Protein AF-A0A847JEJ7-F1 (afdb_monomer_lite)

Sequence (99 aa):
PGFLRLAVASLPLPWLACELGWFVAEYGRQPWAIDGILPTGLAASALSVPQLLFTLGGFVLFYSSLLVVDVVLMRKYVVMGPVKALALDTTAAALAPAE

Foldseek 3Di:
DVVVVVVVVCVCVVVVVVVVVVCCVVVVQPQDPPRPPHGVVRPDDPDDPVVVCVVVVVVCVVVVVVVVVVVVVVVVDVVCDDCNVVVPDVVVVVPPDDD

Structure (mmCIF, N/CA/C/O backbone):
data_AF-A0A847JEJ7-F1
#
_entry.id   AF-A0A847JEJ7-F1
#
loop_
_atom_site.group_PDB
_atom_site.id
_atom_site.type_symbol
_atom_site.label_atom_id
_atom_site.label_alt_id
_atom_site.label_comp_id
_atom_site.label_asym_id
_atom_site.label_entity_id
_atom_site.label_seq_id
_atom_site.pdbx_PDB_ins_code
_atom_site.Cartn_x
_atom_site.Cartn_y
_atom_site.Cartn_z
_atom_site.occupancy
_atom_site.B_iso_or_equiv
_atom_site.auth_seq_id
_atom_site.auth_comp_id
_atom_site.auth_asym_id
_atom_site.auth_atom_id
_atom_site.pdbx_PDB_model_num
ATOM 1 N N . PRO A 1 1 ? -19.371 -16.050 21.085 1.00 72.00 1 PRO A N 1
ATOM 2 C CA . PRO A 1 1 ? -18.127 -15.237 21.149 1.00 72.00 1 PRO A CA 1
ATOM 3 C C . PRO A 1 1 ? -17.113 -15.471 20.007 1.00 72.00 1 PRO A C 1
ATOM 5 O O . PRO A 1 1 ? -16.433 -14.521 19.638 1.00 72.00 1 PRO A O 1
ATOM 8 N N . GLY A 1 2 ? -16.990 -16.687 19.448 1.00 92.44 2 GLY A N 1
ATOM 9 C CA . GLY A 1 2 ? -16.013 -16.981 18.381 1.00 92.44 2 GLY A CA 1
ATOM 10 C C . GLY A 1 2 ? -16.248 -16.198 17.084 1.00 92.44 2 GLY A C 1
ATOM 11 O O . GLY A 1 2 ? -15.321 -15.584 16.569 1.00 92.44 2 GLY A O 1
ATOM 12 N N . PHE A 1 3 ? -17.502 -16.129 16.626 1.00 93.75 3 PHE A N 1
ATOM 13 C CA . PHE A 1 3 ? -17.887 -15.401 15.410 1.00 93.75 3 PHE A CA 1
ATOM 14 C C . PHE A 1 3 ? -17.500 -13.912 15.440 1.00 93.75 3 PHE A C 1
ATOM 16 O O . PHE A 1 3 ? -16.883 -13.423 14.504 1.00 93.75 3 PHE A O 1
ATOM 23 N N . LEU A 1 4 ? -17.776 -13.201 16.541 1.00 92.88 4 LEU A N 1
ATOM 24 C CA . LEU A 1 4 ? -17.438 -11.775 16.671 1.00 92.88 4 LEU A CA 1
ATOM 25 C C . LEU A 1 4 ? -15.925 -11.518 16.625 1.00 92.88 4 LEU A C 1
ATOM 27 O O . LEU A 1 4 ? -15.480 -10.533 16.044 1.00 92.88 4 LEU A O 1
ATOM 31 N N . ARG A 1 5 ? -15.120 -12.418 17.202 1.00 91.31 5 ARG A N 1
ATOM 32 C CA . ARG A 1 5 ? -13.654 -12.322 17.139 1.00 91.31 5 ARG A CA 1
ATOM 33 C C . ARG A 1 5 ? -13.135 -12.588 15.726 1.00 91.31 5 ARG A C 1
ATOM 35 O O . ARG A 1 5 ? -12.239 -11.883 15.277 1.00 91.31 5 ARG A O 1
ATOM 42 N N . LEU A 1 6 ? -13.727 -13.557 15.026 1.00 94.38 6 LEU A N 1
ATOM 43 C CA . LEU A 1 6 ? -13.451 -13.834 13.613 1.00 94.38 6 LEU A CA 1
ATOM 44 C C . LEU A 1 6 ? -13.809 -12.647 12.716 1.00 94.38 6 LEU A C 1
ATOM 46 O O . LEU A 1 6 ? -13.007 -12.277 11.867 1.00 94.38 6 LEU A O 1
ATOM 50 N N . ALA A 1 7 ? -14.958 -12.009 12.940 1.00 92.94 7 ALA A N 1
ATOM 51 C CA . ALA A 1 7 ? -15.374 -10.836 12.178 1.00 92.94 7 ALA A CA 1
ATOM 52 C C . ALA A 1 7 ? -14.360 -9.685 12.313 1.00 92.94 7 ALA A C 1
ATOM 54 O O . ALA A 1 7 ? -13.931 -9.120 11.310 1.00 92.94 7 ALA A O 1
ATOM 55 N N . VAL A 1 8 ? -13.884 -9.395 13.527 1.00 90.88 8 VAL A N 1
ATOM 56 C CA . VAL A 1 8 ? -12.845 -8.369 13.736 1.00 90.88 8 VAL A CA 1
ATOM 57 C C . VAL A 1 8 ? -11.507 -8.780 13.112 1.00 90.88 8 VAL A C 1
ATOM 59 O O . VAL A 1 8 ? -10.843 -7.959 12.485 1.00 90.88 8 VAL A O 1
ATOM 62 N N . ALA A 1 9 ? -11.118 -10.051 13.226 1.00 92.62 9 ALA A N 1
ATOM 63 C CA . ALA A 1 9 ? -9.898 -10.558 12.598 1.00 92.62 9 ALA A CA 1
ATOM 64 C C . ALA A 1 9 ? -9.971 -10.579 11.058 1.00 92.62 9 ALA A C 1
ATOM 66 O O . ALA A 1 9 ? -8.931 -10.616 10.408 1.00 92.62 9 ALA A O 1
ATOM 67 N N . SER A 1 10 ? -11.175 -10.541 10.475 1.00 94.62 10 SER A N 1
ATOM 68 C CA . SER A 1 10 ? -11.389 -10.566 9.023 1.00 94.62 10 SER A CA 1
ATOM 69 C C . SER A 1 10 ? -11.243 -9.207 8.333 1.00 94.62 10 SER A C 1
ATOM 71 O O . SER A 1 10 ? -11.155 -9.167 7.112 1.00 94.62 10 SER A O 1
ATOM 73 N N . LEU A 1 11 ? -11.153 -8.101 9.082 1.00 92.44 11 LEU A N 1
ATOM 74 C CA . LEU A 1 11 ? -11.024 -6.744 8.532 1.00 92.44 11 LEU A CA 1
ATOM 75 C C . LEU A 1 11 ? -9.912 -6.546 7.472 1.00 92.44 11 LEU A C 1
ATOM 77 O O . LEU A 1 11 ? -10.172 -5.828 6.508 1.00 92.44 11 LEU A O 1
ATOM 81 N N . PRO A 1 12 ? -8.710 -7.155 7.570 1.00 93.69 12 PRO A N 1
ATOM 82 C CA . PRO A 1 12 ? -7.686 -7.021 6.530 1.00 93.69 12 PRO A CA 1
ATOM 83 C C . PRO A 1 12 ? -7.909 -7.928 5.306 1.00 93.69 12 PRO A C 1
ATOM 85 O O . PRO A 1 12 ? -7.259 -7.726 4.282 1.00 93.69 12 PRO A O 1
ATOM 88 N N . LEU A 1 13 ? -8.799 -8.926 5.373 1.00 95.81 13 LEU A N 1
ATOM 89 C CA . LEU A 1 13 ? -8.974 -9.904 4.289 1.00 95.81 13 LEU A CA 1
ATOM 90 C C . LEU A 1 13 ? -9.474 -9.286 2.975 1.00 95.81 13 LEU A C 1
ATOM 92 O O . LEU A 1 13 ? -8.906 -9.633 1.940 1.00 95.81 13 LEU A O 1
ATOM 96 N N . PRO A 1 14 ? -10.470 -8.375 2.960 1.00 96.12 14 PRO A N 1
ATOM 97 C CA . PRO A 1 14 ? -10.909 -7.742 1.719 1.00 96.12 14 PRO A CA 1
ATOM 98 C C . PRO A 1 14 ? -9.785 -6.966 1.028 1.00 96.12 14 PRO A C 1
ATOM 100 O O . PRO A 1 14 ? -9.648 -7.056 -0.186 1.00 96.12 14 PRO A O 1
ATOM 103 N N . TRP A 1 15 ? -8.943 -6.268 1.797 1.00 94.69 15 TRP A N 1
ATOM 104 C CA . TRP A 1 15 ? -7.780 -5.554 1.262 1.00 94.69 15 TRP A CA 1
ATOM 105 C C . TRP A 1 15 ? -6.806 -6.512 0.579 1.00 94.69 15 TRP A C 1
ATOM 107 O O . TRP A 1 15 ? -6.471 -6.318 -0.585 1.00 94.69 15 TRP A O 1
ATOM 117 N N . LEU A 1 16 ? -6.414 -7.588 1.266 1.00 96.31 16 LEU A N 1
ATOM 118 C CA . LEU A 1 16 ? -5.514 -8.592 0.694 1.00 96.31 16 LEU A CA 1
ATOM 119 C C . LEU A 1 16 ? -6.104 -9.254 -0.557 1.00 96.31 16 LEU A C 1
ATOM 121 O O . LEU A 1 16 ? -5.392 -9.454 -1.535 1.00 96.31 16 LEU A O 1
ATOM 125 N N . ALA A 1 17 ? -7.398 -9.574 -0.547 1.00 97.00 17 ALA A N 1
ATOM 126 C CA . ALA A 1 17 ? -8.069 -10.167 -1.698 1.00 97.00 17 ALA A CA 1
ATOM 127 C C . ALA A 1 17 ? -8.071 -9.225 -2.912 1.00 97.00 17 ALA A C 1
ATOM 129 O O . ALA A 1 17 ? -7.813 -9.675 -4.028 1.00 97.00 17 ALA A O 1
ATOM 130 N N . CYS A 1 18 ? -8.311 -7.927 -2.700 1.00 97.12 18 CYS A N 1
ATOM 131 C CA . CYS A 1 18 ? -8.254 -6.923 -3.760 1.00 97.12 18 CYS A CA 1
ATOM 132 C C . CYS A 1 18 ? -6.844 -6.797 -4.354 1.00 97.12 18 CYS A C 1
ATOM 134 O O . CYS A 1 18 ? -6.702 -6.875 -5.571 1.00 97.12 18 CYS A O 1
ATOM 136 N N . GLU A 1 19 ? -5.811 -6.656 -3.519 1.00 96.94 19 GLU A N 1
ATOM 137 C CA . GLU A 1 19 ? -4.419 -6.527 -3.982 1.00 96.94 19 GLU A CA 1
ATOM 138 C C . GLU A 1 19 ? -3.954 -7.768 -4.755 1.00 96.94 19 GLU A C 1
ATOM 140 O O . GLU A 1 19 ? -3.347 -7.663 -5.820 1.00 96.94 19 GLU A O 1
ATOM 145 N N . LEU A 1 20 ? -4.293 -8.964 -4.263 1.00 97.06 20 LEU A N 1
ATOM 146 C CA . LEU A 1 20 ? -3.981 -10.215 -4.955 1.00 97.06 20 LEU A CA 1
ATOM 147 C C . LEU A 1 20 ? -4.760 -10.356 -6.267 1.00 97.06 20 LEU A C 1
ATOM 149 O O . LEU A 1 20 ? -4.204 -10.836 -7.254 1.00 97.06 20 LEU A O 1
ATOM 153 N N . GLY A 1 21 ? -6.023 -9.926 -6.303 1.00 97.44 21 GLY A N 1
ATOM 154 C CA . GLY A 1 21 ? -6.825 -9.902 -7.526 1.00 97.44 21 GLY A CA 1
ATOM 155 C C . GLY A 1 21 ? -6.209 -9.001 -8.597 1.00 97.44 21 GLY A C 1
ATOM 156 O O . GLY A 1 21 ? -6.041 -9.433 -9.738 1.00 97.44 21 GLY A O 1
ATOM 157 N N . TRP A 1 22 ? -5.797 -7.790 -8.214 1.00 97.44 22 TRP A N 1
ATOM 158 C CA . TRP A 1 22 ? -5.067 -6.875 -9.093 1.00 97.44 22 TRP A CA 1
ATOM 159 C C . TRP A 1 22 ? -3.727 -7.450 -9.539 1.00 97.44 22 TRP A C 1
ATOM 161 O O . TRP A 1 22 ? -3.407 -7.383 -10.722 1.00 97.44 22 TRP A O 1
ATOM 171 N N . PHE A 1 23 ? -2.969 -8.079 -8.638 1.00 96.50 23 PHE A N 1
ATOM 172 C CA . PHE A 1 23 ? -1.709 -8.724 -8.997 1.00 96.50 23 PHE A CA 1
ATOM 173 C C . PHE A 1 23 ? -1.907 -9.810 -10.059 1.00 96.50 23 PHE A C 1
ATOM 175 O O . PHE A 1 23 ? -1.187 -9.828 -11.053 1.00 96.50 23 PHE A O 1
ATOM 182 N N . VAL A 1 24 ? -2.897 -10.692 -9.888 1.00 97.19 24 VAL A N 1
ATOM 183 C CA . VAL A 1 24 ? -3.205 -11.740 -10.873 1.00 97.19 24 VAL A CA 1
ATOM 184 C C . VAL A 1 24 ? -3.613 -11.129 -12.216 1.00 97.19 24 VAL A C 1
ATOM 186 O O . VAL A 1 24 ? -3.147 -11.597 -13.255 1.00 97.19 24 VAL A O 1
ATOM 189 N N . ALA A 1 25 ? -4.433 -10.076 -12.210 1.00 95.50 25 ALA A N 1
ATOM 190 C CA . ALA A 1 25 ? -4.882 -9.408 -13.429 1.00 95.50 25 ALA A CA 1
ATOM 191 C C . ALA A 1 25 ? -3.737 -8.699 -14.177 1.00 95.50 25 ALA A C 1
ATOM 193 O O . ALA A 1 25 ? -3.584 -8.873 -15.386 1.00 95.50 25 ALA A O 1
ATOM 194 N N . GLU A 1 26 ? -2.907 -7.933 -13.467 1.00 95.44 26 GLU A N 1
ATOM 195 C CA . GLU A 1 26 ? -1.830 -7.137 -14.065 1.00 95.44 26 GLU A CA 1
ATOM 196 C C . GLU A 1 26 ? -0.623 -7.992 -14.445 1.00 95.44 26 GLU A C 1
ATOM 198 O O . GLU A 1 26 ? -0.069 -7.863 -15.540 1.00 95.44 26 GLU A O 1
ATOM 203 N N . TYR A 1 27 ? -0.214 -8.900 -13.558 1.00 94.31 27 TYR A N 1
ATOM 204 C CA . TYR A 1 27 ? 0.919 -9.775 -13.826 1.00 94.31 27 TYR A CA 1
ATOM 205 C C . TYR A 1 27 ? 0.574 -10.844 -14.865 1.00 94.31 27 TYR A C 1
ATOM 207 O O . TYR A 1 27 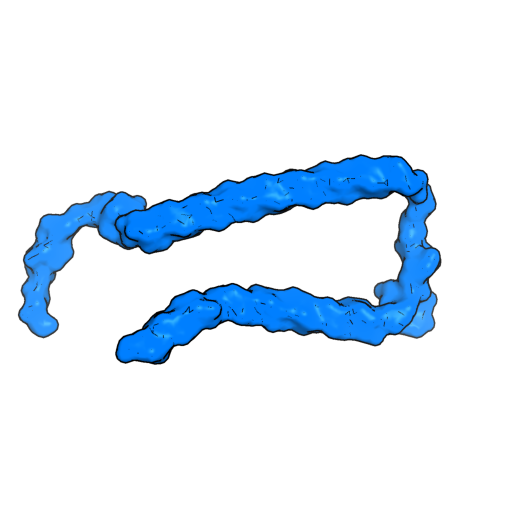? 1.416 -11.176 -15.695 1.00 94.31 27 TYR A O 1
ATOM 215 N N . GLY A 1 28 ? -0.671 -11.330 -14.894 1.00 93.81 28 GLY A N 1
ATOM 216 C CA . GLY A 1 28 ? -1.141 -12.281 -15.907 1.00 93.81 28 GLY A CA 1
ATOM 217 C C . GLY A 1 28 ? -1.093 -11.738 -17.339 1.00 93.81 28 GLY A C 1
ATOM 218 O O . GLY A 1 28 ? -1.087 -12.514 -18.289 1.00 93.81 28 GLY A O 1
ATOM 219 N N . ARG A 1 29 ? -1.016 -10.413 -17.497 1.00 94.75 29 ARG A N 1
ATOM 220 C CA . ARG A 1 29 ? -0.905 -9.733 -18.790 1.00 94.75 29 ARG A CA 1
ATOM 221 C C . ARG A 1 29 ? 0.540 -9.529 -19.251 1.00 94.75 29 ARG A C 1
ATOM 223 O O . ARG A 1 29 ? 0.771 -9.157 -20.400 1.00 94.75 29 ARG A O 1
ATOM 230 N N . GLN A 1 30 ? 1.527 -9.780 -18.388 1.00 94.88 30 GLN A N 1
ATOM 231 C CA . GLN A 1 30 ? 2.933 -9.789 -18.796 1.00 94.88 30 GLN A CA 1
ATOM 232 C C . GLN A 1 30 ? 3.149 -10.873 -19.871 1.00 94.88 30 GLN A C 1
ATOM 234 O O . GLN A 1 30 ? 2.616 -11.974 -19.731 1.00 94.88 30 GLN A O 1
ATOM 239 N N . PRO A 1 31 ? 3.911 -10.604 -20.952 1.00 93.69 31 PRO A N 1
ATOM 240 C CA . PRO A 1 31 ? 4.856 -9.497 -21.148 1.00 93.69 31 PRO A CA 1
ATOM 241 C C . PRO A 1 31 ? 4.281 -8.263 -21.878 1.00 93.69 31 PRO A C 1
ATOM 243 O O . PRO A 1 31 ? 5.040 -7.481 -22.456 1.00 93.69 31 PRO A O 1
ATOM 246 N N . TRP A 1 32 ? 2.961 -8.070 -21.901 1.00 94.19 32 TRP A N 1
ATOM 247 C CA . TRP A 1 32 ? 2.309 -7.034 -22.706 1.00 94.19 32 TRP A CA 1
ATOM 248 C C . TRP A 1 32 ? 1.848 -5.831 -21.875 1.00 94.19 32 TRP A C 1
ATOM 250 O O . TRP A 1 32 ? 1.113 -5.965 -20.902 1.00 94.19 32 TRP A O 1
ATOM 260 N N . ALA A 1 33 ? 2.249 -4.626 -22.293 1.00 92.25 33 ALA A N 1
ATOM 261 C CA . ALA A 1 33 ? 1.714 -3.353 -21.805 1.00 92.25 33 ALA A CA 1
ATOM 262 C C . ALA A 1 33 ? 0.409 -2.973 -22.512 1.00 92.25 33 ALA A C 1
ATOM 264 O O . ALA A 1 33 ? -0.455 -2.354 -21.893 1.00 92.25 33 ALA A O 1
ATOM 265 N N . ILE A 1 34 ? 0.224 -3.405 -23.760 1.00 91.06 34 ILE A N 1
ATOM 266 C CA . ILE A 1 34 ? -1.059 -3.471 -24.474 1.00 91.06 34 ILE A CA 1
ATOM 267 C C . ILE A 1 34 ? -1.072 -4.819 -25.188 1.00 91.06 34 ILE A C 1
ATOM 269 O O . ILE A 1 34 ? -0.126 -5.117 -25.921 1.00 91.06 34 ILE A O 1
ATOM 273 N N . ASP A 1 35 ? -2.100 -5.628 -24.938 1.00 90.44 35 ASP A N 1
ATOM 274 C CA . ASP A 1 35 ? -2.159 -7.007 -25.426 1.00 90.44 35 ASP A CA 1
ATOM 275 C C . ASP A 1 35 ? -2.002 -7.076 -26.952 1.00 90.44 35 ASP A C 1
ATOM 277 O O . ASP A 1 35 ? -2.644 -6.325 -27.686 1.00 90.44 35 ASP A O 1
ATOM 281 N N . GLY A 1 36 ? -1.072 -7.915 -27.414 1.00 89.19 36 GLY A N 1
ATOM 282 C CA . GLY A 1 36 ? -0.729 -8.090 -28.829 1.00 89.19 36 GLY A CA 1
ATOM 283 C C . GLY A 1 36 ? -0.129 -6.875 -29.556 1.00 89.19 36 GLY A C 1
ATOM 284 O O . GLY A 1 36 ? 0.170 -6.989 -30.743 1.00 89.19 36 GLY A O 1
ATOM 285 N N . ILE A 1 37 ? 0.056 -5.726 -28.893 1.00 93.00 37 ILE A N 1
ATOM 286 C CA . ILE A 1 37 ? 0.480 -4.471 -29.540 1.00 93.00 37 ILE A CA 1
ATOM 287 C C . ILE A 1 37 ? 1.812 -3.971 -28.979 1.00 93.00 37 ILE A C 1
ATOM 289 O O . ILE A 1 37 ? 2.763 -3.780 -29.735 1.00 93.00 37 ILE A O 1
ATOM 293 N N . LEU A 1 38 ? 1.896 -3.738 -27.666 1.00 92.88 38 LEU A N 1
ATOM 294 C CA . LEU A 1 38 ? 3.053 -3.089 -27.044 1.00 92.88 38 LEU A CA 1
ATOM 295 C C . LEU A 1 38 ? 3.627 -3.963 -25.923 1.00 92.88 38 LEU A C 1
ATOM 297 O O . LEU A 1 38 ? 2.977 -4.107 -24.886 1.00 92.88 38 LEU A O 1
ATOM 301 N N . PRO A 1 39 ? 4.839 -4.521 -26.082 1.00 93.75 39 PRO A N 1
ATOM 302 C CA . PRO A 1 39 ? 5.545 -5.220 -25.010 1.00 93.75 3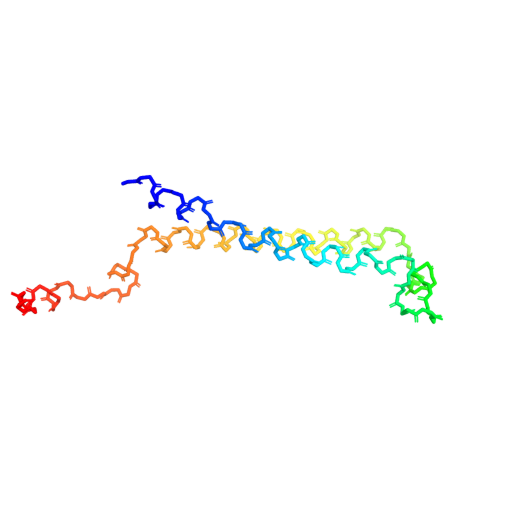9 PRO A CA 1
ATOM 303 C C . PRO A 1 39 ? 5.959 -4.280 -23.869 1.00 93.75 39 PRO A C 1
ATOM 305 O O . PRO A 1 39 ? 6.372 -3.145 -24.110 1.00 93.75 39 PRO A O 1
ATOM 308 N N . THR A 1 40 ? 5.932 -4.765 -22.624 1.00 92.56 40 THR A N 1
ATOM 309 C CA . THR A 1 40 ? 6.288 -3.968 -21.433 1.00 92.56 40 THR A CA 1
ATOM 310 C C . THR A 1 40 ? 7.725 -3.455 -21.456 1.00 92.56 40 THR A C 1
ATOM 312 O O . THR A 1 40 ? 7.968 -2.320 -21.054 1.00 92.56 40 THR A O 1
ATOM 315 N N . GLY A 1 41 ? 8.666 -4.227 -22.008 1.00 89.31 41 GLY A N 1
ATOM 316 C CA . GLY A 1 41 ? 10.071 -3.819 -22.134 1.00 89.31 41 GLY A CA 1
ATOM 317 C C . GLY A 1 41 ? 10.313 -2.617 -23.058 1.00 89.31 41 GLY A C 1
ATOM 318 O O . GLY A 1 41 ? 11.336 -1.953 -22.926 1.00 89.31 41 GLY A O 1
ATOM 319 N N . LEU A 1 42 ? 9.377 -2.315 -23.965 1.00 91.56 42 LEU A N 1
ATOM 320 C CA . LEU A 1 42 ? 9.448 -1.160 -24.871 1.00 91.56 42 LEU A CA 1
ATOM 321 C C . LEU A 1 42 ? 8.569 0.012 -24.412 1.00 91.56 42 LEU A C 1
ATOM 323 O O . LEU A 1 42 ? 8.643 1.093 -24.987 1.00 91.56 42 LEU A O 1
ATOM 327 N N . ALA A 1 43 ? 7.736 -0.193 -23.390 1.00 91.50 43 ALA A N 1
ATOM 328 C CA . ALA A 1 43 ? 6.786 0.805 -22.905 1.00 91.50 43 ALA A CA 1
ATOM 329 C C . ALA A 1 43 ? 7.396 1.801 -21.898 1.00 91.50 43 ALA A C 1
ATOM 331 O O . ALA A 1 43 ? 6.751 2.788 -21.547 1.00 91.50 43 ALA A O 1
ATOM 332 N N . ALA A 1 44 ? 8.610 1.545 -21.402 1.00 89.94 44 ALA A N 1
ATOM 333 C CA . ALA A 1 44 ? 9.262 2.378 -20.396 1.00 89.94 44 ALA A CA 1
ATOM 334 C C . ALA A 1 44 ? 9.952 3.615 -21.004 1.00 89.94 44 ALA A C 1
ATOM 336 O O . ALA A 1 44 ? 10.565 3.552 -22.068 1.00 89.94 44 ALA A O 1
ATOM 337 N N . SER A 1 45 ? 9.910 4.737 -20.280 1.00 91.81 45 SER A N 1
ATOM 338 C CA . SER A 1 45 ? 10.635 5.963 -20.637 1.00 91.81 45 SER A CA 1
ATOM 339 C C . SER A 1 45 ? 12.148 5.821 -20.425 1.00 91.81 45 SER A C 1
ATOM 341 O O . SER A 1 45 ? 12.598 5.156 -19.492 1.00 91.81 45 SER A O 1
ATOM 343 N N . ALA A 1 46 ? 12.946 6.521 -21.238 1.00 89.56 46 ALA A N 1
ATOM 344 C CA . ALA A 1 46 ? 14.404 6.562 -21.109 1.00 89.56 46 ALA A CA 1
ATOM 345 C C . ALA A 1 46 ? 14.843 7.453 -19.928 1.00 89.56 46 ALA A C 1
ATOM 347 O O . ALA A 1 46 ? 15.133 8.636 -20.101 1.00 89.56 46 ALA A O 1
ATOM 348 N N . LEU A 1 47 ? 14.873 6.888 -18.719 1.00 92.44 47 LEU A N 1
ATOM 349 C CA . LEU A 1 47 ? 15.302 7.569 -17.494 1.00 92.44 47 LEU A CA 1
ATOM 350 C C . LEU A 1 47 ? 16.527 6.881 -16.882 1.00 92.44 47 LEU A C 1
ATOM 352 O O . LEU A 1 47 ? 16.672 5.661 -16.957 1.00 92.44 47 LEU A O 1
ATOM 356 N N . SER A 1 48 ? 17.408 7.656 -16.243 1.00 94.62 48 SER A N 1
ATOM 357 C CA . SER A 1 48 ? 18.529 7.076 -15.501 1.00 94.62 48 SER A CA 1
ATOM 358 C C . SER A 1 48 ? 18.056 6.402 -14.204 1.00 94.62 48 SER A C 1
ATOM 360 O O . SER A 1 48 ? 17.123 6.864 -13.542 1.00 94.62 48 SER A O 1
ATOM 362 N N . VAL A 1 49 ? 18.739 5.325 -13.804 1.00 95.12 49 VAL A N 1
ATOM 363 C CA . VAL A 1 49 ? 18.432 4.578 -12.569 1.00 95.12 49 VAL A CA 1
ATOM 364 C C . VAL A 1 49 ? 18.411 5.476 -11.316 1.00 95.12 49 VAL A C 1
ATOM 366 O O . VAL A 1 49 ? 17.471 5.352 -10.532 1.00 95.12 49 VAL A O 1
ATOM 369 N N . PRO A 1 50 ? 19.355 6.421 -11.111 1.00 96.38 50 PRO A N 1
ATOM 370 C CA . PRO A 1 50 ? 19.324 7.291 -9.934 1.00 96.38 50 PRO A CA 1
ATOM 371 C C . PRO A 1 50 ? 18.087 8.194 -9.873 1.00 96.38 50 PRO A C 1
ATOM 373 O O . PRO A 1 50 ? 17.534 8.396 -8.795 1.00 96.38 50 PRO A O 1
ATOM 376 N N . GLN A 1 51 ? 17.623 8.710 -11.017 1.00 95.44 51 GLN A N 1
ATOM 377 C CA . GLN A 1 51 ? 16.416 9.543 -11.075 1.00 95.44 51 GLN A CA 1
ATOM 378 C C . GLN A 1 51 ? 15.163 8.737 -10.721 1.00 95.44 51 GLN A C 1
ATOM 380 O O . GLN A 1 51 ? 14.319 9.228 -9.975 1.00 95.44 51 GLN A O 1
ATOM 385 N N . LEU A 1 52 ? 15.068 7.496 -11.211 1.00 96.00 52 LEU A N 1
ATOM 386 C CA . LEU A 1 52 ? 13.976 6.582 -10.875 1.00 96.00 52 LEU A CA 1
ATOM 387 C C . LEU A 1 52 ? 13.950 6.263 -9.376 1.00 96.00 52 LEU A C 1
ATOM 389 O O . LEU A 1 52 ? 12.901 6.342 -8.745 1.00 96.00 52 LEU A O 1
ATOM 393 N N . LEU A 1 53 ? 15.101 5.915 -8.796 1.00 96.81 53 LEU A N 1
ATOM 394 C CA . LEU A 1 53 ? 15.188 5.575 -7.375 1.00 96.81 53 LEU A CA 1
ATOM 395 C C . LEU A 1 53 ? 14.877 6.773 -6.478 1.00 96.81 53 LEU A C 1
ATOM 397 O O . LEU A 1 53 ? 14.224 6.606 -5.451 1.00 96.81 53 LEU A O 1
ATOM 401 N N . PHE A 1 54 ? 15.306 7.975 -6.869 1.00 97.38 54 PHE A N 1
ATOM 402 C CA . PHE A 1 54 ? 15.013 9.192 -6.121 1.00 97.38 54 PHE A CA 1
ATOM 403 C C . PHE A 1 54 ? 13.506 9.475 -6.061 1.00 97.38 54 PHE A C 1
ATOM 405 O O . PHE A 1 54 ? 12.962 9.688 -4.977 1.00 97.38 54 PHE A O 1
ATOM 412 N N . THR A 1 55 ? 12.810 9.434 -7.201 1.00 97.00 55 THR A N 1
ATOM 413 C CA . THR A 1 55 ? 11.364 9.703 -7.243 1.00 97.00 55 THR A CA 1
ATOM 414 C C . THR A 1 55 ? 10.554 8.580 -6.601 1.00 97.00 55 THR A C 1
ATOM 416 O O . THR A 1 55 ? 9.675 8.861 -5.788 1.00 97.00 55 THR A O 1
ATOM 419 N N . LEU A 1 56 ? 10.877 7.315 -6.892 1.00 97.50 56 LEU A N 1
ATOM 420 C CA . LEU A 1 56 ? 10.221 6.157 -6.284 1.00 97.50 56 LEU A CA 1
ATOM 421 C C . LEU A 1 56 ? 10.403 6.153 -4.764 1.00 97.50 56 LEU A C 1
ATOM 423 O O . LEU A 1 56 ? 9.434 5.971 -4.033 1.00 97.50 56 LEU A O 1
ATOM 427 N N . GLY A 1 57 ? 11.622 6.410 -4.281 1.00 98.06 57 GLY A N 1
ATOM 428 C CA . GLY A 1 57 ? 11.909 6.532 -2.854 1.00 98.06 57 GLY A CA 1
ATOM 429 C C . GLY A 1 57 ? 11.108 7.657 -2.198 1.00 98.06 57 GLY A C 1
ATOM 430 O O . GLY A 1 57 ? 10.537 7.456 -1.127 1.00 98.06 57 GLY A O 1
ATOM 431 N N . GLY A 1 58 ? 10.990 8.807 -2.870 1.00 98.00 58 GLY A N 1
ATOM 432 C CA . GLY A 1 58 ? 10.143 9.917 -2.433 1.00 98.00 58 GLY A CA 1
ATOM 433 C C . GLY A 1 58 ? 8.670 9.524 -2.291 1.00 98.00 58 GLY A C 1
ATOM 434 O O . GLY A 1 58 ? 8.068 9.783 -1.249 1.00 98.00 58 GLY A O 1
ATOM 435 N N . PHE A 1 59 ? 8.100 8.844 -3.292 1.00 98.19 59 PHE A N 1
ATOM 436 C CA . PHE A 1 59 ? 6.716 8.362 -3.233 1.00 98.19 59 PHE A CA 1
ATOM 437 C C . PHE A 1 59 ? 6.506 7.313 -2.142 1.00 98.19 59 PHE A C 1
ATOM 439 O O . PHE A 1 59 ? 5.542 7.412 -1.385 1.00 98.19 59 PHE A O 1
ATOM 446 N N . VAL A 1 60 ? 7.417 6.344 -2.015 1.00 98.19 60 VAL A N 1
ATOM 447 C CA . VAL A 1 60 ? 7.350 5.313 -0.970 1.00 98.19 60 VAL A CA 1
ATOM 448 C C . VAL A 1 60 ? 7.371 5.955 0.413 1.00 98.19 60 VAL A C 1
ATOM 450 O O . VAL A 1 60 ? 6.513 5.643 1.238 1.00 98.19 60 VAL A O 1
ATOM 453 N N . LEU A 1 61 ? 8.302 6.878 0.670 1.00 98.25 61 LEU A N 1
ATOM 454 C CA . LEU A 1 61 ? 8.395 7.588 1.945 1.00 98.25 61 LEU A CA 1
ATOM 455 C C . LEU A 1 61 ? 7.110 8.376 2.238 1.00 98.25 61 LEU A C 1
ATOM 457 O O . LEU A 1 61 ? 6.552 8.269 3.332 1.00 98.25 61 LEU A O 1
ATOM 461 N N . PHE A 1 62 ? 6.630 9.147 1.262 1.00 98.25 62 PHE A N 1
ATOM 462 C CA . PHE A 1 62 ? 5.458 10.000 1.418 1.00 98.25 62 PHE A CA 1
ATOM 463 C C . PHE A 1 62 ? 4.182 9.188 1.676 1.00 98.25 62 PHE A C 1
ATOM 465 O O . PHE A 1 62 ? 3.479 9.427 2.656 1.00 98.25 62 PHE A O 1
ATOM 472 N N . TYR A 1 63 ? 3.902 8.167 0.866 1.00 98.00 63 TYR A N 1
ATOM 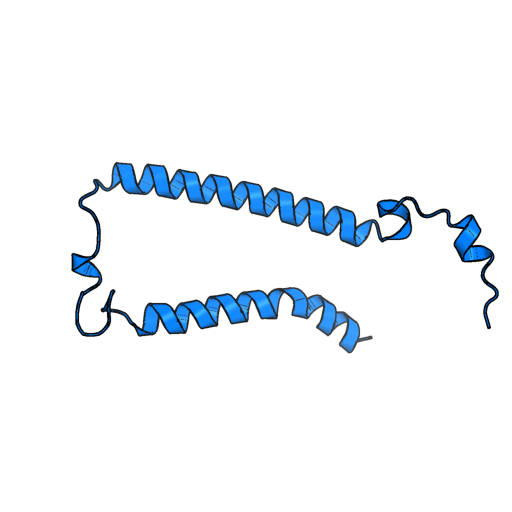473 C CA . TYR A 1 63 ? 2.716 7.331 1.063 1.00 98.00 63 TYR A CA 1
ATOM 474 C C . TYR A 1 63 ? 2.804 6.461 2.317 1.00 98.00 63 TYR A C 1
ATOM 476 O O . TYR A 1 63 ? 1.797 6.289 2.998 1.00 98.00 63 TYR A O 1
ATOM 484 N N . SER A 1 64 ? 3.995 5.989 2.696 1.00 97.88 64 SER A N 1
ATOM 485 C CA . SER A 1 64 ? 4.165 5.251 3.956 1.00 97.88 64 SER A CA 1
ATOM 486 C C . SER A 1 64 ? 3.905 6.138 5.173 1.00 97.88 64 SER A C 1
ATOM 488 O O . SER A 1 64 ? 3.290 5.697 6.142 1.00 97.88 64 SER A O 1
ATOM 490 N N . SER A 1 65 ? 4.335 7.401 5.136 1.00 98.12 65 SER A N 1
ATOM 491 C CA . SER A 1 65 ? 4.063 8.341 6.228 1.00 98.12 65 SER A CA 1
ATOM 492 C C . SER A 1 65 ? 2.578 8.705 6.317 1.00 98.12 65 SER A C 1
ATOM 494 O O . SER A 1 65 ? 2.039 8.727 7.425 1.00 98.12 65 SER A O 1
ATOM 496 N N . LEU A 1 66 ? 1.884 8.875 5.184 1.00 98.06 66 LEU A N 1
ATOM 497 C CA . LEU A 1 66 ? 0.422 9.018 5.171 1.00 98.06 66 LEU A CA 1
ATOM 498 C C . LEU A 1 66 ? -0.287 7.785 5.742 1.00 98.06 66 LEU A C 1
ATOM 500 O O . LEU A 1 66 ? -1.168 7.942 6.583 1.00 98.06 66 LEU A O 1
ATOM 504 N N . LEU A 1 67 ? 0.133 6.574 5.361 1.00 96.50 67 LEU A N 1
ATOM 505 C CA . LEU A 1 67 ? -0.423 5.324 5.885 1.00 96.50 67 LEU A CA 1
ATOM 506 C C . LEU A 1 67 ? -0.300 5.244 7.414 1.00 96.50 67 LEU A C 1
ATOM 508 O O . LEU A 1 67 ? -1.252 4.875 8.097 1.00 96.50 67 LEU A O 1
ATOM 512 N N . VAL A 1 68 ? 0.859 5.612 7.971 1.00 97.69 68 VAL A N 1
ATOM 513 C CA . VAL A 1 68 ? 1.071 5.614 9.427 1.00 97.69 68 VAL A CA 1
ATOM 514 C C . VAL A 1 68 ? 0.127 6.595 10.119 1.00 97.69 68 VAL A C 1
ATOM 516 O O . VAL A 1 68 ? -0.508 6.231 11.111 1.00 97.69 68 VAL A O 1
ATOM 519 N N . VAL A 1 69 ? 0.012 7.823 9.604 1.00 97.88 69 VAL A N 1
ATOM 520 C CA . VAL A 1 69 ? -0.899 8.833 10.164 1.00 97.88 69 VAL A CA 1
ATOM 521 C C . VAL A 1 69 ? -2.344 8.342 10.105 1.00 97.88 69 VAL A C 1
ATOM 523 O O . VAL A 1 69 ? -3.048 8.414 11.112 1.00 97.88 69 VAL A O 1
ATOM 526 N N . ASP A 1 70 ? -2.767 7.791 8.969 1.00 95.94 70 ASP A N 1
ATOM 527 C CA . ASP A 1 70 ? -4.127 7.301 8.764 1.00 95.94 70 ASP A CA 1
ATOM 528 C C . ASP A 1 70 ? -4.476 6.150 9.717 1.00 95.94 70 ASP A C 1
ATOM 530 O O . ASP A 1 70 ? -5.463 6.224 10.446 1.00 95.94 70 ASP A O 1
ATOM 534 N N . VAL A 1 71 ? -3.608 5.140 9.843 1.00 95.19 71 VAL A N 1
ATOM 535 C CA . VAL A 1 71 ? -3.819 4.014 10.771 1.00 95.19 71 VAL A CA 1
ATOM 536 C C . VAL A 1 71 ? -3.880 4.487 12.228 1.00 95.19 71 VAL A C 1
ATOM 538 O O . VAL A 1 71 ? -4.707 4.001 13.009 1.00 95.19 71 VAL A O 1
ATOM 541 N N . VAL A 1 72 ? -3.038 5.452 12.614 1.00 96.50 72 VAL A N 1
ATOM 542 C CA . VAL A 1 72 ? -3.060 6.039 13.963 1.00 96.50 72 VAL A CA 1
ATOM 543 C C . VAL A 1 72 ? -4.380 6.764 14.218 1.00 96.50 72 VAL A C 1
ATOM 545 O O . VAL A 1 72 ? -4.994 6.557 15.270 1.00 96.50 72 VAL A O 1
ATOM 548 N N . LEU A 1 73 ? -4.834 7.590 13.273 1.00 95.50 73 LEU A N 1
ATOM 549 C CA . LEU A 1 73 ? -6.091 8.324 13.395 1.00 95.50 73 LEU A CA 1
ATOM 550 C C . LEU A 1 73 ? -7.290 7.373 13.402 1.00 95.50 73 LEU A C 1
ATOM 552 O O . LEU A 1 73 ? -8.114 7.453 14.314 1.00 95.50 73 LEU A O 1
ATOM 556 N N . MET A 1 74 ? -7.352 6.422 12.471 1.00 93.19 74 MET A N 1
ATOM 557 C CA . MET A 1 74 ? -8.405 5.412 12.404 1.00 93.19 74 MET A CA 1
ATOM 558 C C . MET A 1 74 ? -8.513 4.654 13.731 1.00 93.19 74 MET A C 1
ATOM 560 O O . MET A 1 74 ? -9.591 4.599 14.322 1.00 93.19 74 MET A O 1
ATOM 564 N N . ARG A 1 75 ? -7.395 4.153 14.279 1.00 93.06 75 ARG A N 1
ATOM 565 C CA . ARG A 1 75 ? -7.398 3.473 15.585 1.00 93.06 75 ARG A CA 1
ATOM 566 C C . ARG A 1 75 ? -7.874 4.397 16.706 1.00 93.06 75 ARG A C 1
ATOM 568 O O . ARG A 1 75 ? -8.677 3.976 17.538 1.00 93.06 75 ARG A O 1
ATOM 575 N N . LYS A 1 76 ? -7.387 5.642 16.745 1.00 91.81 76 LYS A N 1
ATOM 576 C CA . LYS A 1 76 ? -7.758 6.626 17.772 1.00 91.81 76 LYS A CA 1
ATOM 577 C C . LYS A 1 76 ? -9.270 6.860 17.798 1.00 91.81 76 LYS A C 1
ATOM 579 O O . LYS A 1 76 ? -9.859 6.829 18.876 1.00 91.81 76 LYS A O 1
ATOM 584 N N . TYR A 1 77 ? -9.893 7.069 16.641 1.00 91.00 77 TYR A N 1
ATOM 585 C CA . TYR A 1 77 ? -11.324 7.368 16.556 1.00 91.00 77 TYR A CA 1
ATOM 586 C C . TYR A 1 77 ? -12.211 6.131 16.721 1.00 91.00 77 TYR A C 1
ATOM 588 O O . TYR A 1 77 ? -13.228 6.214 17.407 1.00 91.00 77 TYR A O 1
ATOM 596 N N . VAL A 1 78 ? -11.800 4.970 16.199 1.00 91.12 78 VAL A N 1
ATOM 597 C CA . VAL A 1 78 ? -12.522 3.702 16.410 1.00 91.12 78 VAL A CA 1
ATOM 598 C C . VAL A 1 78 ? -12.590 3.349 17.899 1.00 91.12 78 VAL A C 1
ATOM 600 O O . VAL A 1 78 ? -13.647 2.958 18.386 1.00 91.12 78 VAL A O 1
ATOM 603 N N . VAL A 1 79 ? -11.496 3.535 18.648 1.00 89.25 79 VAL A N 1
ATOM 604 C CA . VAL A 1 79 ? -11.466 3.268 20.100 1.00 89.25 79 VAL A CA 1
ATOM 605 C C . VAL A 1 79 ? -12.205 4.344 20.903 1.00 89.25 79 VAL A C 1
ATOM 607 O O . VAL A 1 79 ? -12.783 4.038 21.943 1.00 89.25 79 VAL A O 1
ATOM 610 N N . MET A 1 80 ? -12.206 5.600 20.442 1.00 90.12 80 MET A N 1
ATOM 611 C CA . MET A 1 80 ? -12.919 6.701 21.103 1.00 90.12 80 MET A CA 1
ATOM 612 C C . MET A 1 80 ? -14.441 6.490 21.128 1.00 90.12 80 MET A C 1
ATOM 614 O O . MET A 1 80 ? -15.095 6.922 22.079 1.00 90.12 80 MET A O 1
ATOM 618 N N . GLY A 1 81 ? -14.990 5.819 20.112 1.00 86.69 81 GLY A N 1
ATOM 619 C CA . GLY A 1 81 ? -16.424 5.585 19.970 1.00 86.69 81 GLY A CA 1
ATOM 620 C C . GLY A 1 81 ? -17.215 6.846 19.573 1.00 86.69 81 GLY A C 1
ATOM 621 O O . GLY A 1 81 ? -16.723 7.972 19.686 1.00 86.69 81 GLY A O 1
ATOM 622 N N . PRO A 1 82 ? -18.465 6.680 19.105 1.00 83.81 82 PRO A N 1
ATOM 623 C CA . PRO A 1 82 ? -19.237 7.754 18.477 1.00 83.81 82 PRO A CA 1
ATOM 624 C C . PRO A 1 82 ? -19.637 8.863 19.454 1.00 83.81 82 PRO A C 1
ATOM 626 O O . PRO A 1 82 ? -19.582 10.032 19.099 1.00 83.81 82 PRO A O 1
ATOM 629 N N . VAL A 1 83 ? -19.974 8.521 20.700 1.00 78.62 83 VAL A N 1
ATOM 630 C CA . VAL A 1 83 ? -20.466 9.479 21.706 1.00 78.62 83 VAL A CA 1
ATOM 631 C C . VAL A 1 83 ? -19.440 10.575 21.987 1.00 78.62 83 VAL A C 1
ATOM 633 O O . VAL A 1 83 ? -19.759 11.760 21.964 1.00 78.62 83 VAL A O 1
ATOM 636 N N . LYS A 1 84 ? -18.182 10.179 22.201 1.00 80.69 84 LYS A N 1
ATOM 637 C CA . LYS A 1 84 ? -17.094 11.113 22.497 1.00 80.69 84 LYS A CA 1
ATOM 638 C C . LYS A 1 84 ? -16.554 11.789 21.236 1.00 80.69 84 LYS A C 1
ATOM 640 O O . LYS A 1 84 ? -16.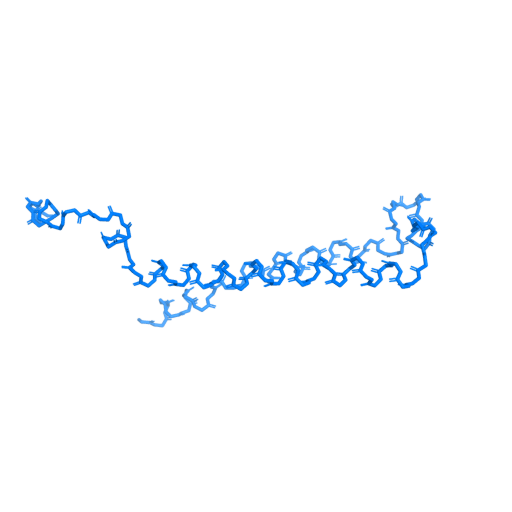164 12.949 21.308 1.00 80.69 84 LYS A O 1
ATOM 645 N N . ALA A 1 85 ? -16.549 11.095 20.096 1.00 78.06 85 ALA A N 1
ATOM 646 C CA . ALA A 1 85 ? -16.089 11.661 18.829 1.00 78.06 85 ALA A CA 1
ATOM 647 C C . ALA A 1 85 ? -17.041 12.734 18.269 1.00 78.06 85 ALA A C 1
ATOM 649 O O . ALA A 1 85 ? -16.577 13.715 17.699 1.00 78.06 85 ALA A O 1
ATOM 650 N N . LEU A 1 86 ? -18.354 12.561 18.453 1.00 81.19 86 LEU A N 1
ATOM 651 C CA . LEU A 1 86 ? -19.399 13.470 17.965 1.00 81.19 86 LEU A CA 1
ATOM 652 C C . LEU A 1 86 ? -19.906 14.439 19.047 1.00 81.19 86 LEU A C 1
ATOM 654 O O . LEU A 1 86 ? -20.842 15.189 18.786 1.00 81.19 86 LEU A O 1
ATOM 658 N N . ALA A 1 87 ? -19.310 14.411 20.248 1.00 78.81 87 ALA A N 1
ATOM 659 C CA . ALA A 1 87 ? -19.728 15.197 21.413 1.00 78.81 87 ALA A CA 1
ATOM 660 C C . ALA A 1 87 ? -21.247 15.127 21.667 1.00 78.81 87 ALA A C 1
ATOM 662 O O . ALA A 1 87 ? -21.884 16.130 21.983 1.00 78.81 87 ALA A O 1
ATOM 663 N N . LEU A 1 88 ? -21.830 13.937 21.489 1.00 78.44 88 LEU A N 1
ATOM 664 C CA . LEU A 1 88 ? -23.263 13.752 21.676 1.00 78.44 88 LEU A CA 1
ATOM 665 C C . LEU A 1 88 ? -23.588 13.884 23.156 1.00 78.44 88 LEU A C 1
ATOM 667 O O . LEU A 1 88 ? -22.964 13.240 24.003 1.00 78.44 88 LEU A O 1
ATOM 671 N N . ASP A 1 89 ? -24.587 14.707 23.447 1.00 72.88 89 ASP A N 1
ATOM 672 C CA . ASP A 1 89 ? -25.070 14.919 24.798 1.00 72.88 89 ASP A CA 1
ATOM 673 C C . ASP A 1 89 ? -25.728 13.620 25.287 1.00 72.88 89 ASP A C 1
ATOM 675 O O . ASP A 1 89 ? -26.854 13.275 24.919 1.00 72.88 89 ASP A O 1
ATOM 679 N N . THR A 1 90 ? -25.002 12.843 26.093 1.00 64.62 90 THR A N 1
ATOM 680 C CA . THR A 1 90 ? -25.481 11.564 26.653 1.00 64.62 90 THR A CA 1
ATOM 681 C C . THR A 1 90 ? -26.759 11.725 27.473 1.00 64.62 90 THR A C 1
ATOM 683 O O . THR A 1 90 ? -27.503 10.768 27.671 1.00 64.62 90 THR A O 1
ATOM 686 N N . THR A 1 91 ? -27.035 12.955 27.899 1.00 61.22 91 THR A N 1
ATOM 687 C CA . THR A 1 91 ? -28.234 13.384 28.609 1.00 61.22 91 THR A CA 1
ATOM 688 C C . THR A 1 91 ? -29.498 13.233 27.753 1.00 61.22 91 THR A C 1
ATOM 690 O O . THR A 1 91 ? -30.533 12.843 28.278 1.00 61.22 91 THR A O 1
ATOM 693 N N . ALA A 1 92 ? -29.423 13.455 26.433 1.00 57.78 92 ALA A N 1
ATOM 694 C CA . ALA A 1 92 ? -30.561 13.283 25.523 1.00 57.78 92 AL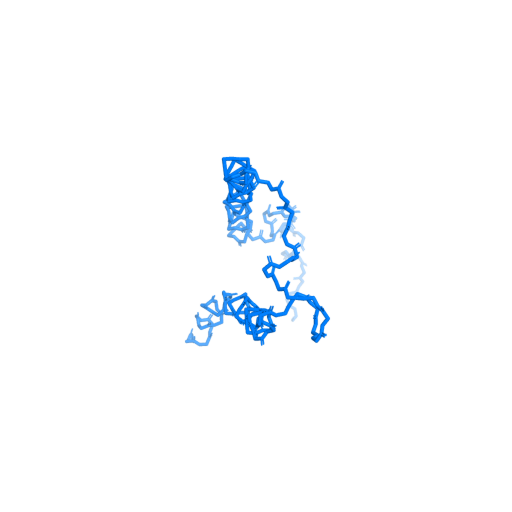A A CA 1
ATOM 695 C C . ALA A 1 92 ? -30.835 11.803 25.195 1.00 57.78 92 ALA A C 1
ATOM 697 O O . ALA A 1 92 ? -31.989 11.391 25.115 1.00 57.78 92 ALA A O 1
ATOM 698 N N . ALA A 1 93 ? -29.784 10.984 25.059 1.00 57.38 93 ALA A N 1
ATOM 699 C CA . ALA A 1 93 ? -29.915 9.546 24.804 1.00 57.38 93 ALA A CA 1
ATOM 700 C C . ALA A 1 93 ? -30.466 8.772 26.017 1.00 57.38 93 ALA A C 1
ATOM 702 O O . ALA A 1 93 ? -31.178 7.789 25.843 1.00 57.3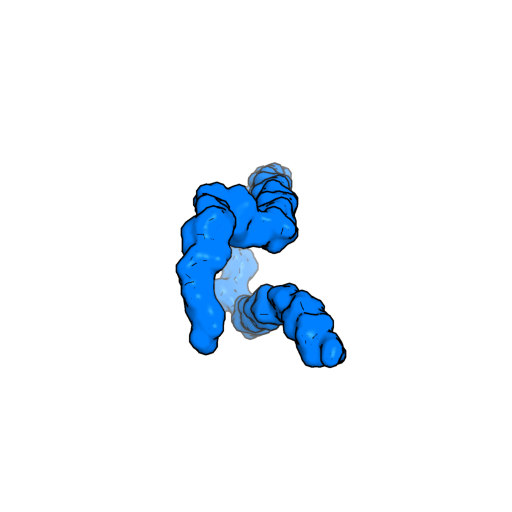8 93 ALA A O 1
ATOM 703 N N . ALA A 1 94 ? -30.177 9.232 27.240 1.00 57.00 94 ALA A N 1
ATOM 704 C CA . ALA A 1 94 ? -30.703 8.652 28.478 1.00 57.00 94 ALA A CA 1
ATOM 705 C C . ALA A 1 94 ? -32.199 8.946 28.721 1.00 57.00 94 ALA A C 1
ATOM 707 O O . ALA A 1 94 ? -32.817 8.287 29.554 1.00 57.00 94 ALA A O 1
ATOM 708 N N . LEU A 1 95 ? -32.777 9.930 28.019 1.00 57.50 95 LEU A N 1
ATOM 709 C CA . LEU A 1 95 ? -34.184 10.330 28.144 1.00 57.50 95 LEU A CA 1
ATOM 710 C C . LEU A 1 95 ? -35.109 9.657 27.119 1.00 57.50 95 LEU A C 1
ATOM 712 O O . LEU A 1 95 ? -36.322 9.841 27.200 1.00 57.50 95 LEU A O 1
ATOM 716 N N . ALA A 1 96 ? -34.573 8.889 26.167 1.00 60.03 96 ALA A N 1
ATOM 717 C CA . ALA A 1 96 ? -35.398 8.077 25.282 1.00 60.03 96 ALA A CA 1
ATOM 718 C C . ALA A 1 96 ? -35.890 6.845 26.068 1.00 60.03 96 ALA A C 1
ATOM 720 O O . ALA A 1 96 ? -35.056 6.036 26.486 1.00 60.03 96 ALA A O 1
ATOM 721 N N . PRO A 1 97 ? -37.205 6.706 26.331 1.00 54.97 97 PRO A N 1
ATOM 722 C CA . PRO A 1 97 ? -37.728 5.572 27.077 1.00 54.97 97 PRO A CA 1
ATOM 723 C C . PRO A 1 97 ? -37.400 4.277 26.333 1.00 54.97 97 PRO A C 1
ATOM 725 O O . PRO A 1 97 ? -37.612 4.165 25.127 1.00 54.97 97 PRO A O 1
ATOM 728 N N . ALA A 1 98 ? -36.841 3.322 27.073 1.00 60.22 98 ALA A N 1
ATOM 729 C CA . ALA A 1 98 ? -36.668 1.955 26.620 1.00 60.22 98 ALA A CA 1
ATOM 730 C C . ALA A 1 98 ? -38.055 1.303 26.533 1.00 60.22 98 ALA A C 1
ATOM 732 O O . ALA A 1 98 ? -38.571 0.821 27.542 1.00 60.22 98 ALA A O 1
ATOM 733 N N . GLU A 1 99 ? -38.662 1.352 25.350 1.00 46.56 99 GLU A N 1
ATOM 734 C CA . GLU A 1 99 ? -39.645 0.348 24.930 1.00 46.56 99 GLU A CA 1
ATOM 735 C C . GLU A 1 99 ? -38.931 -0.826 24.253 1.00 46.56 99 GLU A C 1
ATOM 737 O O . GLU A 1 99 ? -37.977 -0.578 23.474 1.00 46.56 99 GLU A O 1
#

pLDDT: mean 89.29, std 11.95, range [46.56, 98.25]

Secondary structure (DSSP, 8-state):
-HHHHHHHHTTTHHHHHHHHHHHHHHHTTTTEEETTTEEGGGSS----HHHHHHHHHHHHHHHHHHHHHHHHHHHHHHHHHHHHHTT--HHHHTTS---

Radius of gyration: 23.56 Å; chains: 1; bounding box: 59×32×58 Å